Protein AF-A0A7C5QYS0-F1 (afdb_monomer_lite)

Sequence (67 aa):
MGQLIAGIVLWWGAHLFKRLAPGLRARMGPAGKALIALVLIGAVVLMVKGFKAADPVPVHTPLPGMG

Foldseek 3Di:
DVLLVVLVVLQVCLVCVCVVCVPVCVVCPPVSVVVSVVSNVSSVVSNVVVVVVDDDDDPDDDDPPDD

Secondary structure (DSSP, 8-state):
-HHHHHHHHHHHHHHHHHHH-HHHHHHTHHHHHHHHHHHHHHHHHHHHHHHHTSPP--S--PPTT--

pLDDT: mean 89.87, std 6.64, range [65.06, 98.12]

Radius of gyration: 18.0 Å; chains: 1; bounding box: 43×23×47 Å

Structure (mmCIF, N/CA/C/O backbone):
data_AF-A0A7C5QYS0-F1
#
_entry.id   AF-A0A7C5QYS0-F1
#
loop_
_atom_site.group_PDB
_atom_site.id
_atom_site.type_symbol
_atom_site.label_atom_id
_atom_site.label_alt_id
_atom_site.label_comp_id
_atom_site.label_asym_id
_atom_site.label_entity_id
_atom_site.label_seq_id
_atom_site.pdbx_PDB_ins_code
_atom_site.Cartn_x
_atom_site.Cartn_y
_atom_site.Cartn_z
_atom_site.occupancy
_atom_site.B_iso_or_equiv
_atom_site.auth_seq_id
_atom_site.auth_comp_id
_atom_site.auth_asym_id
_atom_site.auth_atom_id
_atom_site.pdbx_PDB_model_num
ATOM 1 N N . MET A 1 1 ? 2.099 -7.929 -14.610 1.00 74.94 1 MET A N 1
ATOM 2 C CA . MET A 1 1 ? 0.920 -7.104 -14.233 1.00 74.94 1 MET A CA 1
ATOM 3 C C . MET A 1 1 ? 0.126 -7.573 -13.011 1.00 74.94 1 MET A C 1
ATOM 5 O O . MET A 1 1 ? -0.286 -6.714 -12.241 1.00 74.94 1 MET A O 1
ATOM 9 N N . GLY A 1 2 ? -0.071 -8.875 -12.754 1.00 85.94 2 GLY A N 1
ATOM 10 C CA . GLY A 1 2 ? -0.896 -9.334 -11.615 1.00 85.94 2 GLY A CA 1
ATOM 11 C C . GLY A 1 2 ? -0.470 -8.826 -10.224 1.00 85.94 2 GLY A C 1
ATOM 12 O O . GLY A 1 2 ? -1.322 -8.504 -9.402 1.00 85.94 2 GLY A O 1
ATOM 13 N N . GLN A 1 3 ? 0.833 -8.664 -9.970 1.00 87.69 3 GLN A N 1
ATOM 14 C CA . GLN A 1 3 ? 1.346 -8.167 -8.681 1.00 87.69 3 GLN A CA 1
ATOM 15 C C . GLN A 1 3 ? 1.009 -6.692 -8.418 1.00 87.69 3 GLN A C 1
ATOM 17 O O . GLN A 1 3 ? 0.697 -6.333 -7.286 1.00 87.69 3 GLN A O 1
ATOM 22 N N . LEU A 1 4 ? 1.026 -5.851 -9.459 1.00 89.81 4 LEU A N 1
ATOM 23 C CA . LEU A 1 4 ? 0.615 -4.445 -9.365 1.00 89.81 4 LEU A CA 1
ATOM 24 C C . LEU A 1 4 ? -0.858 -4.340 -8.978 1.00 89.81 4 LEU A C 1
ATOM 26 O O . LEU A 1 4 ? -1.201 -3.622 -8.044 1.00 89.81 4 LEU A O 1
ATOM 30 N N . ILE A 1 5 ? -1.711 -5.104 -9.662 1.00 94.38 5 ILE A N 1
ATOM 31 C CA . ILE A 1 5 ? -3.155 -5.122 -9.410 1.00 94.38 5 ILE A CA 1
ATOM 32 C C . ILE A 1 5 ? -3.435 -5.609 -7.986 1.00 94.38 5 ILE A C 1
ATOM 34 O O . ILE A 1 5 ? -4.172 -4.955 -7.252 1.00 94.38 5 ILE A O 1
ATOM 38 N N . ALA A 1 6 ? -2.799 -6.704 -7.559 1.00 95.38 6 ALA A N 1
ATOM 39 C CA . ALA A 1 6 ? -2.932 -7.210 -6.195 1.00 95.38 6 ALA A CA 1
ATOM 40 C C . ALA A 1 6 ? -2.491 -6.170 -5.149 1.00 95.38 6 ALA A C 1
ATOM 42 O O . ALA A 1 6 ? -3.194 -5.952 -4.163 1.00 95.38 6 ALA A O 1
ATOM 43 N N . GLY A 1 7 ? -1.368 -5.483 -5.390 1.00 95.12 7 GLY A N 1
ATOM 44 C CA . GLY A 1 7 ? -0.904 -4.381 -4.547 1.00 95.12 7 GLY A CA 1
ATOM 45 C C . GLY A 1 7 ? -1.931 -3.249 -4.454 1.00 95.12 7 GLY A C 1
ATOM 46 O O . GLY A 1 7 ? -2.243 -2.798 -3.355 1.00 95.12 7 GLY A O 1
ATOM 47 N N . ILE A 1 8 ? -2.517 -2.830 -5.580 1.00 96.12 8 ILE A N 1
ATOM 48 C CA . ILE A 1 8 ? -3.549 -1.779 -5.630 1.00 96.12 8 ILE A CA 1
ATOM 49 C C . ILE A 1 8 ? -4.805 -2.191 -4.867 1.00 96.12 8 ILE A C 1
ATOM 51 O O . ILE A 1 8 ? -5.285 -1.415 -4.044 1.00 96.12 8 ILE A O 1
ATOM 55 N N . VAL A 1 9 ? -5.314 -3.405 -5.082 1.00 96.56 9 VAL A N 1
ATOM 56 C CA . VAL A 1 9 ? -6.497 -3.911 -4.369 1.00 96.56 9 VAL A CA 1
ATOM 57 C C . VAL A 1 9 ? -6.247 -3.937 -2.860 1.00 96.56 9 VAL A C 1
ATOM 59 O O . VAL A 1 9 ? -7.083 -3.465 -2.088 1.00 96.56 9 VAL A O 1
ATOM 62 N N . LEU A 1 10 ? -5.076 -4.421 -2.434 1.00 95.38 10 LEU A N 1
ATOM 63 C CA . LEU A 1 10 ? -4.699 -4.480 -1.022 1.00 95.38 10 LEU A CA 1
ATOM 64 C C . LEU A 1 10 ? -4.579 -3.079 -0.404 1.00 95.38 10 LEU A C 1
ATOM 66 O O . LEU A 1 10 ? -5.099 -2.828 0.685 1.00 95.38 10 LEU A O 1
ATOM 70 N N . TRP A 1 11 ? -3.936 -2.151 -1.115 1.00 96.25 11 TRP A N 1
ATOM 71 C CA . TRP A 1 11 ? -3.790 -0.759 -0.696 1.00 96.25 11 TRP A CA 1
ATOM 72 C C . TRP A 1 11 ? -5.146 -0.063 -0.564 1.00 96.25 11 TRP A C 1
ATOM 74 O O . TRP A 1 11 ? -5.418 0.570 0.460 1.00 96.25 11 TRP A O 1
ATOM 84 N N . TRP A 1 12 ? -6.014 -0.215 -1.564 1.00 96.94 12 TRP A N 1
ATOM 85 C CA . TRP A 1 12 ? -7.336 0.404 -1.588 1.00 96.94 12 TRP A CA 1
ATOM 86 C C . TRP A 1 12 ? -8.224 -0.153 -0.474 1.00 96.94 12 TRP A C 1
ATOM 88 O O . TRP A 1 12 ? -8.793 0.613 0.306 1.00 96.94 12 TRP A O 1
ATOM 98 N N . GLY A 1 13 ? -8.254 -1.481 -0.317 1.00 94.06 13 GLY A N 1
ATOM 99 C CA . GLY A 1 13 ? -8.981 -2.158 0.755 1.00 94.06 13 GLY A CA 1
ATOM 100 C C . GLY A 1 13 ? -8.534 -1.704 2.144 1.00 94.06 13 GLY A C 1
ATOM 101 O O . GLY A 1 13 ? -9.37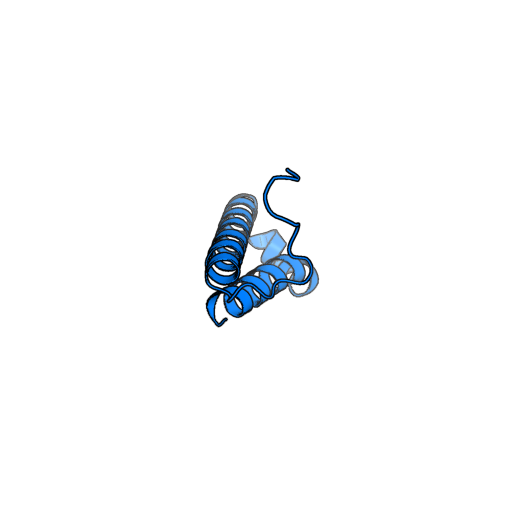1 -1.355 2.976 1.00 94.06 13 GLY A O 1
ATOM 102 N N . ALA A 1 14 ? -7.225 -1.607 2.389 1.00 93.06 14 ALA A N 1
ATOM 103 C CA . ALA A 1 14 ? -6.690 -1.144 3.669 1.00 93.06 14 ALA A CA 1
ATOM 104 C C . ALA A 1 14 ? -7.055 0.323 3.984 1.00 93.06 14 ALA A C 1
ATOM 106 O O . ALA A 1 14 ? -7.371 0.648 5.132 1.00 93.06 14 ALA A O 1
ATOM 107 N N . HIS A 1 15 ? -7.071 1.210 2.981 1.00 93.31 15 HIS A N 1
ATOM 108 C CA . HIS A 1 15 ? -7.476 2.613 3.155 1.00 93.31 15 HIS A CA 1
ATOM 109 C C . HIS A 1 15 ? -8.981 2.769 3.384 1.00 93.31 15 HIS A C 1
ATOM 111 O O . HIS A 1 15 ? -9.411 3.589 4.203 1.00 93.31 15 HIS A O 1
ATOM 117 N N . LEU A 1 16 ? -9.783 1.984 2.667 1.00 93.50 16 LEU A N 1
ATOM 118 C CA . LEU A 1 16 ? -11.237 2.014 2.763 1.00 93.50 16 LEU A CA 1
ATOM 119 C C . LEU A 1 16 ? -11.768 1.285 3.990 1.00 93.50 16 LEU A C 1
ATOM 121 O O . LEU A 1 16 ? -12.851 1.625 4.454 1.00 93.50 16 LEU A O 1
ATOM 125 N N . PHE A 1 17 ? -11.020 0.349 4.569 1.00 89.88 17 PHE A N 1
ATOM 126 C CA . PHE A 1 17 ? -11.465 -0.435 5.718 1.00 89.88 17 PHE A CA 1
ATOM 127 C C . PHE A 1 17 ? -11.947 0.437 6.888 1.00 89.88 17 PHE A C 1
ATOM 129 O O . PHE A 1 17 ? -12.994 0.174 7.476 1.00 89.88 17 PHE A O 1
ATOM 136 N N . LYS A 1 18 ? -11.255 1.551 7.173 1.00 84.31 18 LYS A N 1
ATOM 137 C CA . LYS A 1 18 ? -11.689 2.497 8.217 1.00 84.31 18 LYS A CA 1
ATOM 138 C C . LYS A 1 18 ? -12.992 3.233 7.876 1.00 84.31 18 LYS A C 1
ATOM 140 O O . LYS A 1 18 ? -13.664 3.707 8.783 1.00 84.31 18 LYS A O 1
ATOM 145 N N . ARG A 1 19 ? -13.302 3.384 6.583 1.00 89.88 19 ARG A N 1
ATOM 146 C CA . ARG A 1 19 ? -14.503 4.066 6.079 1.00 89.88 19 ARG A CA 1
ATOM 147 C C . ARG A 1 19 ? -15.698 3.119 6.017 1.00 89.88 19 ARG A C 1
ATOM 149 O O . ARG A 1 19 ? -16.793 3.526 6.369 1.00 89.88 19 ARG A O 1
ATOM 156 N N . LEU A 1 20 ? -15.474 1.872 5.605 1.00 90.12 20 LEU A N 1
ATOM 157 C CA . LEU A 1 20 ? -16.520 0.859 5.452 1.00 90.12 20 LEU A CA 1
ATOM 158 C C . LEU A 1 20 ? -16.892 0.188 6.780 1.00 90.12 20 LEU A C 1
ATOM 160 O O . LEU A 1 20 ? -18.053 -0.135 7.000 1.00 90.12 20 LEU A O 1
ATOM 164 N N . ALA A 1 21 ? -15.922 -0.010 7.677 1.00 8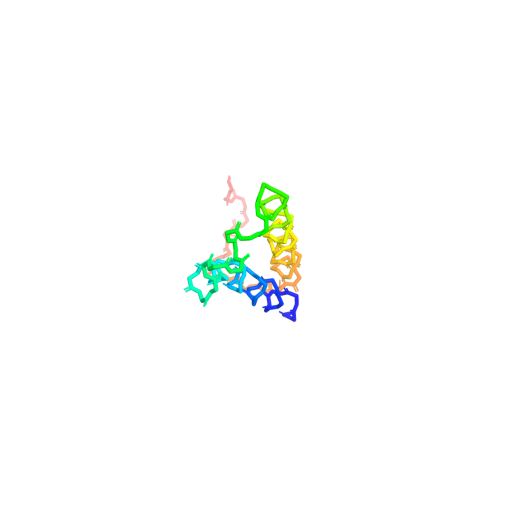9.75 21 ALA A N 1
ATOM 165 C CA . ALA A 1 21 ? -16.133 -0.697 8.950 1.00 89.75 21 ALA A CA 1
ATOM 166 C C . ALA A 1 21 ? -15.448 0.034 10.125 1.00 89.75 21 ALA A C 1
ATOM 168 O O . ALA A 1 21 ? -14.568 -0.531 10.786 1.00 89.75 21 ALA A O 1
ATOM 169 N N . 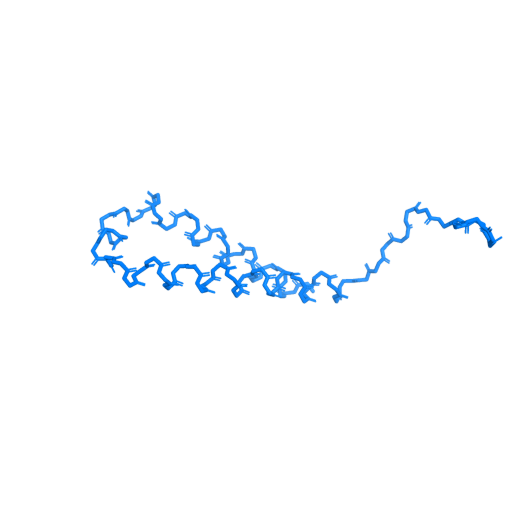PRO A 1 22 ? -15.844 1.286 10.437 1.00 86.06 22 PRO A N 1
ATOM 170 C CA . PRO A 1 22 ? -15.219 2.078 11.499 1.00 86.06 22 PRO A CA 1
ATOM 171 C C . PRO A 1 22 ? -15.308 1.401 12.876 1.00 86.06 22 PRO A C 1
ATOM 173 O O . PRO A 1 22 ? -14.337 1.421 13.631 1.00 86.06 22 PRO A O 1
ATOM 176 N N . GLY A 1 23 ? -16.427 0.732 13.183 1.00 89.56 23 GLY A N 1
ATOM 177 C CA . GLY A 1 23 ? -16.615 0.008 14.446 1.00 89.56 23 GLY A CA 1
ATOM 178 C C . GLY A 1 23 ? -15.688 -1.203 14.597 1.00 89.56 23 GLY A C 1
ATOM 179 O O . GLY A 1 23 ? -15.072 -1.384 15.646 1.00 89.56 23 GLY A O 1
ATOM 180 N N . LEU A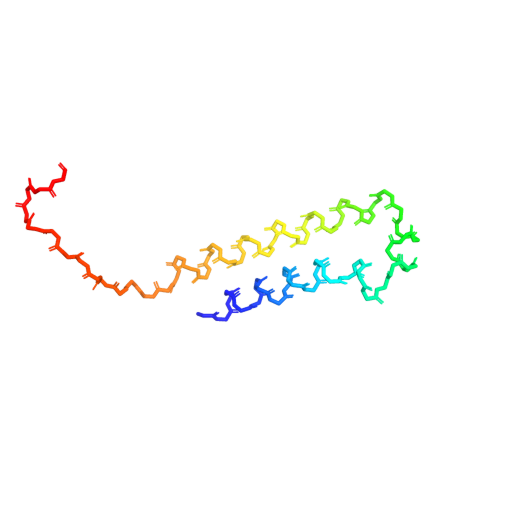 1 24 ? -15.511 -1.999 13.535 1.00 86.88 24 LEU A N 1
ATOM 181 C CA . LEU A 1 24 ? -14.554 -3.110 13.536 1.00 86.88 24 LEU A CA 1
ATOM 182 C C . LEU A 1 24 ? -13.121 -2.583 13.662 1.00 86.88 24 LEU A C 1
ATOM 184 O O . LEU A 1 24 ? -12.336 -3.091 14.458 1.00 86.88 24 LEU A O 1
ATOM 188 N N . ARG A 1 25 ? -12.800 -1.499 12.948 1.00 85.25 25 ARG A N 1
ATOM 189 C CA . ARG A 1 25 ? -11.485 -0.864 13.014 1.00 85.25 25 ARG A CA 1
ATOM 190 C C . ARG A 1 25 ? -11.152 -0.315 14.401 1.00 85.25 25 ARG A C 1
ATOM 192 O O . ARG A 1 25 ? -9.989 -0.404 14.805 1.00 85.25 25 ARG A O 1
ATOM 199 N N . ALA A 1 26 ? -12.136 0.244 15.104 1.00 86.94 26 ALA A N 1
ATOM 200 C CA . ALA A 1 26 ? -11.992 0.723 16.476 1.00 86.94 26 ALA A CA 1
ATOM 201 C C . ALA A 1 26 ? -11.747 -0.438 17.454 1.00 86.94 26 ALA A C 1
ATOM 203 O O . ALA A 1 26 ? -10.843 -0.357 18.285 1.00 86.94 26 ALA A O 1
ATOM 204 N N . ARG A 1 27 ? -12.470 -1.555 17.291 1.00 91.25 27 ARG A N 1
ATOM 205 C CA . ARG A 1 27 ? -12.320 -2.771 18.112 1.00 91.25 27 ARG A CA 1
ATOM 206 C C . ARG A 1 27 ? -10.943 -3.429 18.006 1.00 91.25 27 ARG A C 1
ATOM 208 O O . ARG A 1 27 ? -10.501 -4.047 18.964 1.00 91.25 27 ARG A O 1
ATOM 215 N N . MET A 1 28 ? -10.240 -3.272 16.883 1.00 87.75 28 MET A N 1
ATOM 216 C CA . MET A 1 28 ? -8.879 -3.811 16.724 1.00 87.75 28 MET A CA 1
ATOM 217 C C . MET A 1 28 ? -7.816 -3.088 17.571 1.00 87.75 28 MET A C 1
ATOM 219 O O . MET A 1 28 ? -6.675 -3.550 17.646 1.00 87.75 28 MET A O 1
ATOM 223 N N . GLY A 1 29 ? -8.148 -1.934 18.161 1.00 86.12 29 GLY A N 1
ATOM 224 C CA . GLY A 1 29 ? -7.254 -1.216 19.065 1.00 86.12 29 GLY A CA 1
ATOM 225 C C . GLY A 1 29 ? -5.886 -0.855 18.450 1.00 86.12 29 GLY A C 1
ATOM 226 O O . GLY A 1 29 ? -5.769 -0.647 17.231 1.00 86.12 29 GLY A O 1
ATOM 227 N N . PRO A 1 30 ? -4.831 -0.750 19.282 1.00 88.00 30 PRO A N 1
ATOM 228 C CA . PRO A 1 30 ? -3.474 -0.418 18.842 1.00 88.00 30 PRO A CA 1
ATOM 229 C C . PRO A 1 30 ? -2.857 -1.466 17.906 1.00 88.00 30 PRO A C 1
ATOM 231 O O . PRO A 1 30 ? -2.264 -1.098 16.892 1.00 88.00 30 PRO A O 1
ATOM 234 N N . ALA A 1 31 ? -3.058 -2.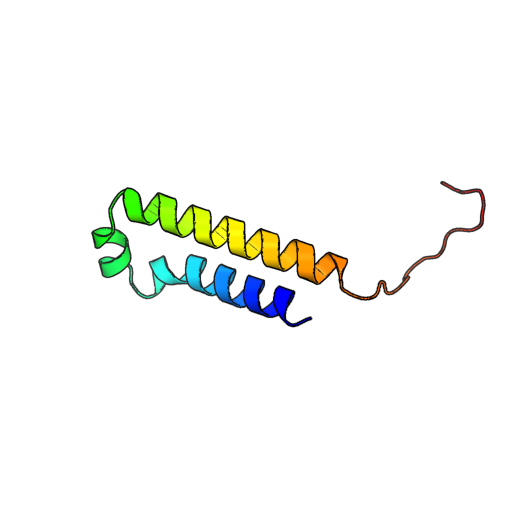759 18.180 1.00 87.56 31 ALA A N 1
ATOM 235 C CA . ALA A 1 31 ? -2.527 -3.851 17.359 1.00 87.56 31 ALA A CA 1
ATOM 236 C C . ALA A 1 31 ? -3.051 -3.796 15.912 1.00 87.56 31 ALA A C 1
ATOM 238 O O . ALA A 1 31 ? -2.296 -3.982 14.958 1.00 87.56 31 ALA A O 1
ATOM 239 N N . GLY A 1 32 ? -4.319 -3.414 15.723 1.00 88.94 32 GLY A N 1
ATOM 240 C CA . GLY A 1 32 ? -4.884 -3.203 14.391 1.00 88.94 32 GLY A CA 1
ATOM 241 C C . GLY A 1 32 ? -4.218 -2.084 13.591 1.00 88.94 32 GLY A C 1
ATOM 242 O O . GLY A 1 32 ? -4.240 -2.114 12.364 1.00 88.94 32 GLY A O 1
ATOM 243 N N . LYS A 1 33 ? -3.618 -1.079 14.248 1.00 87.50 33 LYS A N 1
ATOM 244 C CA . LYS A 1 33 ? -2.817 -0.046 13.561 1.00 87.50 33 LYS A CA 1
ATOM 245 C C . LYS A 1 33 ? -1.535 -0.635 12.989 1.00 87.50 33 LYS A C 1
ATOM 247 O O . LYS A 1 33 ? -1.271 -0.406 11.813 1.00 87.50 33 LYS A O 1
ATOM 252 N N . ALA A 1 34 ? -0.811 -1.427 13.776 1.00 92.81 34 ALA A N 1
ATOM 253 C CA . ALA A 1 34 ? 0.394 -2.102 13.307 1.00 92.81 34 ALA A CA 1
ATOM 254 C C . ALA A 1 34 ? 0.085 -3.073 12.155 1.00 92.81 34 ALA A C 1
ATOM 256 O O . ALA A 1 34 ? 0.765 -3.043 11.135 1.00 92.81 34 ALA A O 1
ATOM 257 N N . LEU A 1 35 ? -0.998 -3.854 12.259 1.00 94.00 35 LEU A N 1
ATOM 258 C CA . LEU A 1 35 ? -1.405 -4.774 11.194 1.00 94.00 35 LEU A CA 1
ATOM 259 C C . LEU A 1 35 ? -1.720 -4.046 9.877 1.00 94.00 35 LEU A C 1
ATOM 261 O O . LEU A 1 35 ? -1.207 -4.430 8.831 1.00 94.00 35 LEU A O 1
ATOM 265 N N . ILE A 1 36 ? -2.518 -2.972 9.918 1.00 94.25 36 ILE A N 1
ATOM 266 C CA . ILE A 1 36 ? -2.824 -2.174 8.717 1.00 94.25 36 ILE A CA 1
ATOM 267 C C . ILE A 1 36 ? -1.544 -1.565 8.127 1.00 94.25 36 ILE A C 1
ATOM 269 O O . ILE A 1 36 ? -1.391 -1.552 6.910 1.00 94.25 36 ILE A O 1
ATOM 273 N N . ALA A 1 37 ? -0.610 -1.101 8.964 1.00 95.25 37 ALA A N 1
ATOM 274 C CA . ALA A 1 37 ? 0.671 -0.579 8.492 1.00 95.25 37 ALA A CA 1
ATOM 275 C C . ALA A 1 37 ? 1.485 -1.653 7.750 1.00 95.25 37 ALA A C 1
ATOM 277 O O . ALA A 1 37 ? 1.966 -1.396 6.649 1.00 95.25 37 ALA A O 1
ATOM 278 N N . LEU A 1 38 ? 1.574 -2.871 8.294 1.00 96.88 38 LEU A N 1
ATOM 279 C CA . LEU A 1 38 ? 2.253 -3.993 7.637 1.00 96.88 38 LEU A CA 1
ATOM 280 C C . LEU A 1 38 ? 1.587 -4.373 6.310 1.00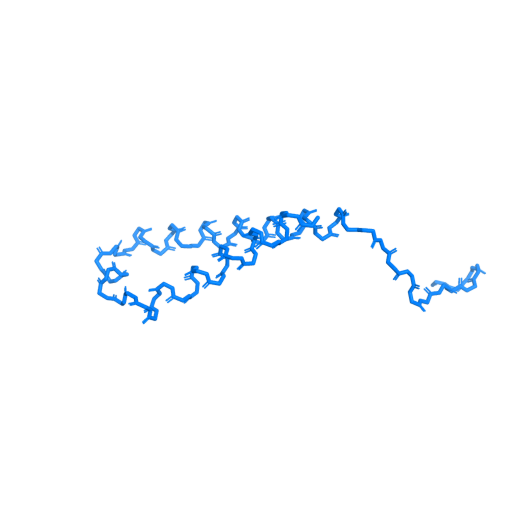 96.88 38 LEU A C 1
ATOM 282 O O . LEU A 1 38 ? 2.278 -4.585 5.315 1.00 96.88 38 LEU A O 1
ATOM 286 N N . VAL A 1 39 ? 0.252 -4.402 6.269 1.00 96.62 39 VAL A N 1
ATOM 287 C CA . VAL A 1 39 ? -0.514 -4.659 5.039 1.00 96.62 39 VAL A CA 1
ATOM 288 C C . VAL A 1 39 ? -0.218 -3.598 3.977 1.00 96.62 39 VAL A C 1
ATOM 290 O O . VAL A 1 39 ? 0.005 -3.940 2.817 1.00 96.62 39 VAL A O 1
ATOM 293 N N . LEU A 1 40 ? -0.161 -2.319 4.361 1.00 97.12 40 LEU A N 1
ATOM 294 C CA . LEU A 1 40 ? 0.164 -1.226 3.443 1.00 97.12 40 LEU A CA 1
ATOM 295 C C . LEU A 1 40 ? 1.604 -1.303 2.930 1.00 97.12 40 LEU A C 1
ATOM 297 O O . LEU A 1 40 ? 1.829 -1.113 1.738 1.00 97.12 40 LEU A O 1
ATOM 301 N N . ILE A 1 41 ? 2.566 -1.635 3.793 1.00 98.12 41 ILE A N 1
ATOM 302 C CA . ILE A 1 41 ? 3.956 -1.861 3.376 1.00 98.12 41 ILE A CA 1
ATOM 303 C C . ILE A 1 41 ? 4.019 -3.021 2.373 1.00 98.12 41 ILE A C 1
ATOM 305 O O . ILE A 1 41 ? 4.614 -2.879 1.306 1.00 98.12 41 ILE A O 1
ATOM 309 N N . GLY A 1 42 ? 3.351 -4.142 2.663 1.00 97.69 42 GLY A N 1
ATOM 310 C CA . GLY A 1 42 ? 3.261 -5.283 1.749 1.00 97.69 42 GLY A CA 1
ATOM 311 C C . GLY A 1 42 ? 2.635 -4.921 0.399 1.00 97.69 42 GLY A C 1
ATOM 312 O O . GLY A 1 42 ? 3.144 -5.329 -0.647 1.00 97.69 42 GLY A O 1
ATOM 313 N N . ALA A 1 43 ? 1.584 -4.096 0.404 1.00 97.50 43 ALA A N 1
ATOM 314 C CA . ALA A 1 43 ? 0.949 -3.588 -0.809 1.00 97.50 43 ALA A CA 1
ATOM 315 C C . ALA A 1 43 ? 1.924 -2.768 -1.668 1.00 97.50 43 ALA A C 1
ATOM 317 O O . ALA A 1 43 ? 2.020 -2.993 -2.873 1.00 97.50 43 ALA A O 1
ATOM 318 N N . VAL A 1 44 ? 2.703 -1.873 -1.052 1.00 97.44 44 VAL A N 1
ATOM 319 C CA . VAL A 1 44 ? 3.723 -1.081 -1.758 1.00 97.44 44 VAL A CA 1
ATOM 320 C C . VAL A 1 44 ? 4.831 -1.977 -2.311 1.00 97.44 44 VAL A C 1
ATOM 322 O O . VAL A 1 44 ? 5.225 -1.817 -3.462 1.00 97.44 44 VAL A O 1
ATOM 325 N N . VAL A 1 45 ? 5.300 -2.970 -1.549 1.00 97.81 45 VAL A N 1
ATOM 326 C CA . VAL A 1 45 ? 6.303 -3.935 -2.035 1.00 97.81 45 VAL A CA 1
ATOM 327 C C . VAL A 1 45 ? 5.797 -4.684 -3.272 1.00 97.81 45 VAL A C 1
ATOM 329 O O . VAL A 1 45 ? 6.549 -4.855 -4.236 1.00 97.81 45 VAL A O 1
ATOM 332 N N . LEU A 1 46 ? 4.527 -5.101 -3.278 1.00 96.44 46 LEU A N 1
ATOM 333 C CA . LEU A 1 46 ? 3.888 -5.718 -4.444 1.00 96.44 46 LEU A CA 1
ATOM 334 C C . LEU A 1 46 ? 3.845 -4.768 -5.646 1.00 96.44 46 LEU A C 1
ATOM 336 O O . LEU A 1 46 ? 4.196 -5.182 -6.752 1.00 96.44 46 LEU A O 1
ATOM 340 N N . MET A 1 47 ? 3.479 -3.501 -5.431 1.00 96.19 47 MET A N 1
ATOM 341 C CA . MET A 1 47 ? 3.460 -2.491 -6.491 1.00 96.19 47 MET A CA 1
ATOM 342 C C . MET A 1 47 ? 4.851 -2.254 -7.076 1.00 96.19 47 MET A C 1
ATOM 344 O O . MET A 1 47 ? 5.002 -2.277 -8.292 1.00 96.19 47 MET A O 1
ATOM 348 N N . VAL A 1 48 ? 5.879 -2.092 -6.237 1.00 96.38 48 VAL A N 1
ATOM 349 C CA . VAL A 1 48 ? 7.259 -1.865 -6.695 1.00 96.38 48 VAL A CA 1
ATOM 350 C C . VAL A 1 48 ? 7.756 -3.055 -7.509 1.00 96.38 48 VAL A C 1
ATOM 352 O O . VAL A 1 48 ? 8.275 -2.870 -8.607 1.00 96.38 48 VAL A O 1
ATOM 355 N N . LYS A 1 49 ? 7.573 -4.285 -7.014 1.00 96.38 49 LYS A N 1
ATOM 356 C CA . LYS A 1 49 ? 7.972 -5.491 -7.755 1.00 96.38 49 LYS A CA 1
ATOM 357 C C . LYS A 1 49 ? 7.229 -5.606 -9.083 1.00 96.38 49 LYS A C 1
ATOM 359 O O . LYS A 1 49 ? 7.857 -5.874 -10.101 1.00 96.38 49 LYS A O 1
ATOM 364 N N . GLY A 1 50 ? 5.919 -5.371 -9.083 1.00 93.50 50 GLY A N 1
ATOM 365 C CA . GLY A 1 50 ? 5.125 -5.450 -10.302 1.00 93.50 50 GLY A CA 1
ATOM 366 C C . GLY A 1 50 ? 5.444 -4.337 -11.306 1.00 93.50 50 GLY A C 1
ATOM 367 O O . GLY A 1 50 ? 5.420 -4.609 -12.500 1.00 93.50 50 GLY A O 1
ATOM 368 N N . PHE A 1 51 ? 5.782 -3.127 -10.845 1.00 91.94 51 PHE A N 1
ATOM 369 C CA . PHE A 1 51 ? 6.224 -2.018 -11.696 1.00 91.94 51 PHE A CA 1
ATOM 370 C C . PHE A 1 51 ? 7.586 -2.299 -12.320 1.00 91.94 51 PHE A C 1
ATOM 372 O O . PHE A 1 51 ? 7.752 -2.140 -13.520 1.00 91.94 51 PHE A O 1
ATOM 379 N N . LYS A 1 52 ? 8.546 -2.797 -11.532 1.00 90.88 52 LYS A N 1
ATOM 380 C CA . LYS A 1 52 ? 9.866 -3.186 -12.051 1.00 90.88 52 LYS A CA 1
ATOM 381 C C . LYS A 1 52 ? 9.800 -4.333 -13.062 1.00 90.88 52 LYS A C 1
ATOM 383 O O . LYS A 1 52 ? 10.698 -4.453 -13.882 1.00 90.88 52 LYS A O 1
ATOM 388 N N . ALA A 1 53 ? 8.781 -5.184 -12.965 1.00 91.38 53 ALA A N 1
ATOM 389 C CA . ALA A 1 53 ? 8.538 -6.281 -13.897 1.00 91.38 53 ALA A CA 1
ATOM 390 C C . ALA A 1 53 ? 7.687 -5.875 -15.114 1.00 91.38 53 ALA A C 1
ATOM 392 O O . ALA A 1 53 ? 7.378 -6.732 -15.937 1.00 91.38 53 ALA A O 1
ATOM 393 N N . ALA A 1 54 ? 7.238 -4.621 -15.202 1.00 90.06 54 ALA A N 1
ATOM 394 C CA . ALA A 1 54 ? 6.535 -4.125 -16.375 1.00 90.06 54 ALA A CA 1
ATOM 395 C C . ALA A 1 54 ? 7.542 -3.773 -17.473 1.00 90.06 54 ALA A C 1
ATOM 397 O O . ALA A 1 54 ? 8.600 -3.209 -17.186 1.00 90.06 54 ALA A O 1
ATOM 398 N N . ASP A 1 55 ? 7.190 -4.073 -18.722 1.00 87.38 55 ASP A N 1
ATOM 399 C CA . ASP A 1 55 ? 8.018 -3.692 -19.860 1.00 87.38 55 ASP A CA 1
ATOM 400 C C . ASP A 1 55 ? 8.115 -2.159 -19.945 1.00 87.38 55 ASP A C 1
ATOM 402 O O . ASP A 1 55 ? 7.083 -1.474 -19.920 1.00 87.38 55 ASP A O 1
ATOM 406 N N . PRO A 1 56 ? 9.332 -1.591 -20.028 1.00 83.38 56 PRO A N 1
ATOM 407 C CA . PRO A 1 56 ? 9.488 -0.163 -20.212 1.00 83.38 56 PRO A CA 1
ATOM 408 C C . PRO A 1 56 ? 8.961 0.233 -21.588 1.00 83.38 56 PRO A C 1
ATOM 410 O O . PRO A 1 56 ? 9.304 -0.385 -22.594 1.00 83.38 56 PRO A O 1
ATOM 413 N N . VAL A 1 57 ? 8.180 1.310 -21.635 1.00 86.44 57 VAL A N 1
ATOM 414 C CA . VAL A 1 57 ? 7.797 1.973 -22.885 1.00 86.44 57 VAL A CA 1
ATOM 415 C C . VAL A 1 57 ? 8.641 3.243 -23.000 1.00 86.44 57 VAL A C 1
ATOM 417 O O . VAL A 1 57 ? 8.371 4.211 -22.282 1.00 86.44 57 VAL A O 1
ATOM 420 N N . PRO A 1 58 ? 9.695 3.261 -23.835 1.00 82.31 58 PRO A N 1
ATOM 421 C CA . PRO A 1 58 ? 10.528 4.443 -24.000 1.00 82.31 58 PRO A CA 1
ATOM 422 C C . PRO A 1 58 ? 9.711 5.555 -24.661 1.00 82.31 58 PRO A C 1
ATOM 424 O O . PRO A 1 58 ? 9.280 5.419 -25.802 1.00 82.31 58 PRO A O 1
ATOM 427 N N . VAL A 1 59 ? 9.496 6.657 -23.942 1.00 84.25 59 VAL A N 1
ATOM 428 C CA . VAL A 1 59 ? 8.850 7.862 -24.495 1.00 84.25 59 VAL A CA 1
ATOM 429 C C . VAL A 1 59 ? 9.869 8.838 -25.087 1.00 84.25 59 VAL A C 1
ATOM 431 O O . VAL A 1 59 ? 9.569 9.563 -26.029 1.00 84.25 59 VAL A O 1
ATOM 434 N N . HIS A 1 60 ? 11.090 8.841 -24.552 1.00 84.56 60 HIS A N 1
ATOM 435 C CA . HIS A 1 60 ? 12.197 9.664 -25.018 1.00 84.56 60 HIS A CA 1
ATOM 436 C C . HIS A 1 60 ? 13.489 8.852 -24.957 1.00 84.56 60 HIS A C 1
ATOM 438 O O . HIS A 1 60 ? 13.790 8.229 -23.937 1.00 84.56 60 HIS A O 1
ATOM 444 N N . THR A 1 61 ? 14.264 8.880 -26.037 1.00 82.62 61 THR A N 1
ATOM 445 C CA . THR A 1 61 ? 15.577 8.234 -26.124 1.00 82.62 61 THR A CA 1
ATOM 446 C C . THR A 1 61 ? 16.609 9.327 -26.418 1.00 82.62 61 THR A C 1
ATOM 448 O O . THR A 1 61 ? 16.634 9.825 -27.543 1.00 82.62 61 THR A O 1
ATOM 451 N N . PRO A 1 62 ? 17.405 9.778 -25.426 1.00 78.81 62 PRO A N 1
ATOM 452 C CA . PRO A 1 62 ? 18.405 10.817 -25.661 1.00 78.81 62 PRO A CA 1
ATOM 453 C C . PRO A 1 62 ? 19.504 10.315 -26.604 1.00 78.81 62 PRO A C 1
ATOM 455 O O . PRO A 1 62 ? 19.841 9.129 -26.607 1.00 78.81 62 PRO A O 1
ATOM 458 N N . LEU A 1 63 ? 20.072 11.231 -27.396 1.00 78.19 63 LEU A N 1
ATOM 459 C CA . LEU A 1 63 ? 21.230 10.930 -28.238 1.00 78.19 63 LEU A CA 1
ATOM 460 C C . LEU A 1 63 ? 22.419 10.481 -27.366 1.00 78.19 63 LEU A C 1
ATOM 462 O O . LEU A 1 63 ? 22.602 11.018 -26.267 1.00 78.19 63 LEU A O 1
ATOM 466 N N . PRO A 1 64 ? 23.246 9.530 -27.842 1.00 82.19 64 PRO A N 1
ATOM 467 C CA . PRO A 1 64 ? 24.417 9.070 -27.101 1.00 82.19 64 PRO A CA 1
ATOM 468 C C . PRO A 1 64 ? 25.318 10.245 -26.691 1.00 82.19 64 PRO A C 1
ATOM 470 O O . PRO A 1 64 ? 25.718 11.039 -27.538 1.00 82.19 64 PRO A O 1
ATOM 473 N N . GLY A 1 65 ? 25.642 10.348 -25.397 1.00 79.69 65 GLY A N 1
ATOM 474 C CA . GLY A 1 65 ? 26.533 11.385 -24.855 1.00 79.69 65 GLY A CA 1
ATOM 475 C C . GLY A 1 65 ? 25.847 12.606 -24.232 1.00 79.69 65 GLY A C 1
ATOM 476 O O . GLY A 1 65 ? 26.546 13.461 -23.699 1.00 79.69 65 GLY A O 1
ATOM 477 N N . MET A 1 66 ? 24.513 12.687 -24.242 1.00 73.50 66 MET A N 1
ATOM 478 C CA . MET A 1 66 ? 23.773 13.697 -23.474 1.00 73.50 66 MET A CA 1
ATOM 479 C C . MET A 1 66 ? 23.146 13.064 -22.226 1.00 73.50 66 MET A C 1
ATOM 481 O O . MET A 1 66 ? 22.043 12.518 -22.291 1.00 73.50 66 MET A O 1
ATOM 485 N N . GLY A 1 67 ? 23.879 13.112 -21.112 1.00 65.06 67 GLY A N 1
ATOM 486 C CA . GLY A 1 67 ? 23.445 12.718 -19.769 1.00 65.06 67 GLY A CA 1
ATOM 487 C C . GLY A 1 67 ? 23.926 13.726 -18.742 1.00 65.06 67 GLY A C 1
ATOM 488 O O . GLY A 1 67 ? 25.111 14.114 -18.844 1.00 65.06 67 GLY A O 1
#